Protein AF-A0A2A5W924-F1 (afdb_monomer_lite)

Secondary structure (DSSP, 8-state):
--------HHHHHHHHHHHHHHHHHHHHHHHHHHHHHHHH--HHHHHHHHHHHHHHHHHHHHTHHHHHHHHHHHHHHHHTT-HHHHHHHHHHHHHHHHHHHHH-

Structure (mmCIF, N/CA/C/O backbone):
data_AF-A0A2A5W924-F1
#
_entry.id   AF-A0A2A5W924-F1
#
loop_
_atom_site.group_PDB
_atom_site.id
_atom_site.type_symbol
_atom_site.label_atom_id
_atom_site.label_alt_id
_atom_site.label_comp_id
_atom_site.label_asym_id
_atom_site.label_entity_id
_atom_site.label_seq_id
_atom_site.pdbx_PDB_ins_code
_atom_site.Cartn_x
_atom_site.Cartn_y
_atom_site.Cartn_z
_atom_site.occupancy
_atom_site.B_iso_or_equiv
_atom_site.auth_seq_id
_atom_site.auth_comp_id
_atom_site.auth_asym_id
_atom_site.auth_atom_id
_atom_site.pdbx_PDB_model_num
ATOM 1 N N . MET A 1 1 ? -5.910 12.346 34.382 1.00 40.94 1 MET A N 1
ATOM 2 C CA . MET A 1 1 ? -5.361 10.998 3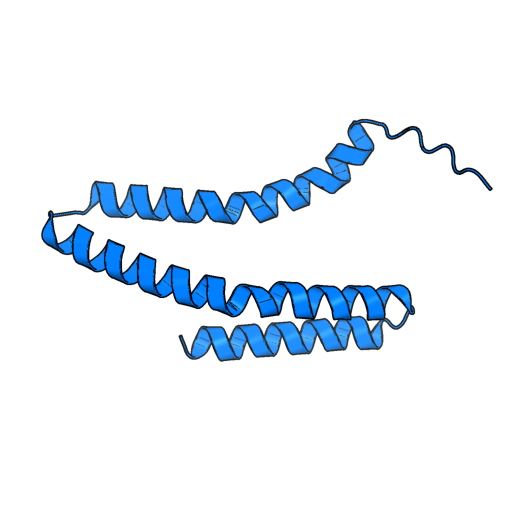4.635 1.00 40.94 1 MET A CA 1
ATOM 3 C C . MET A 1 1 ? -4.188 10.801 33.677 1.00 40.94 1 MET A C 1
ATOM 5 O O . MET A 1 1 ? -4.415 10.606 32.492 1.00 40.94 1 MET A O 1
ATOM 9 N N . LYS A 1 2 ? -2.953 11.047 34.141 1.00 45.25 2 LYS A N 1
ATOM 10 C CA . LYS A 1 2 ? -1.727 10.973 33.325 1.00 45.25 2 LYS A CA 1
ATOM 11 C C . LYS A 1 2 ? -1.332 9.502 33.193 1.00 45.25 2 LYS A C 1
ATOM 13 O O . LYS A 1 2 ? -1.042 8.878 34.206 1.00 45.25 2 LYS A O 1
ATOM 18 N N . ALA A 1 3 ? -1.366 8.956 31.981 1.00 49.19 3 ALA A N 1
ATOM 19 C CA . ALA A 1 3 ? -0.795 7.644 31.714 1.00 49.19 3 ALA A CA 1
ATOM 20 C C . ALA A 1 3 ? 0.715 7.815 31.512 1.00 49.19 3 ALA A C 1
ATOM 22 O O . ALA A 1 3 ? 1.149 8.409 30.527 1.00 49.19 3 ALA A O 1
ATOM 23 N N . ASP A 1 4 ? 1.486 7.343 32.484 1.00 55.06 4 ASP A N 1
ATOM 24 C CA . ASP A 1 4 ? 2.935 7.213 32.404 1.00 55.06 4 ASP A CA 1
ATOM 25 C C . ASP A 1 4 ? 3.262 6.002 31.517 1.00 55.06 4 ASP A C 1
ATOM 27 O O . ASP A 1 4 ? 3.349 4.867 31.981 1.00 55.06 4 ASP A O 1
ATOM 31 N N . TYR A 1 5 ? 3.319 6.220 30.201 1.00 59.44 5 TYR A N 1
ATOM 32 C CA . TYR A 1 5 ? 3.859 5.232 29.274 1.00 59.44 5 TYR A CA 1
ATOM 33 C C . TYR A 1 5 ? 5.360 5.478 29.165 1.00 59.44 5 TYR A C 1
ATOM 35 O O . TYR A 1 5 ? 5.795 6.354 28.415 1.00 59.44 5 TYR A O 1
ATOM 43 N N . SER A 1 6 ? 6.163 4.678 29.861 1.00 56.75 6 SER A N 1
ATOM 44 C CA . SER A 1 6 ? 7.563 4.494 29.494 1.00 56.75 6 SER A CA 1
ATOM 45 C C . SER A 1 6 ? 7.592 3.843 28.108 1.00 56.75 6 SER A C 1
ATOM 47 O O . SER A 1 6 ? 7.489 2.625 27.954 1.00 56.75 6 SER A O 1
ATOM 49 N N . VAL A 1 7 ? 7.638 4.672 27.060 1.00 67.62 7 VAL A N 1
ATOM 50 C CA . VAL A 1 7 ? 7.760 4.223 25.669 1.00 67.62 7 VAL A CA 1
ATOM 51 C C . VAL A 1 7 ? 9.114 3.533 25.535 1.00 67.62 7 VAL A C 1
ATOM 53 O O . VAL A 1 7 ? 10.131 4.145 25.231 1.00 67.62 7 VAL A O 1
ATOM 56 N N . THR A 1 8 ? 9.135 2.241 25.842 1.00 82.50 8 THR A N 1
ATOM 57 C CA . THR A 1 8 ? 10.319 1.400 25.715 1.00 82.50 8 THR A CA 1
ATOM 58 C C . THR A 1 8 ? 10.539 1.145 24.229 1.00 82.50 8 THR A C 1
ATOM 60 O O . THR A 1 8 ? 9.592 0.791 23.522 1.00 82.50 8 THR A O 1
ATOM 63 N N . TYR A 1 9 ? 11.776 1.307 23.751 1.00 83.75 9 TYR A N 1
ATOM 64 C CA . TYR A 1 9 ? 12.137 1.134 22.337 1.00 83.75 9 TYR A CA 1
ATOM 65 C C . TYR A 1 9 ? 11.618 -0.183 21.744 1.00 83.75 9 TYR A C 1
ATOM 67 O O . TYR A 1 9 ? 11.139 -0.193 20.615 1.00 83.75 9 TYR A O 1
ATOM 75 N N . THR A 1 10 ? 11.612 -1.262 22.530 1.00 84.19 10 THR A N 1
ATOM 76 C CA . THR A 1 10 ? 11.078 -2.575 22.142 1.00 84.19 10 THR A CA 1
ATOM 77 C C . THR A 1 10 ? 9.591 -2.529 21.777 1.00 84.19 10 THR A C 1
ATOM 79 O O . THR A 1 10 ? 9.197 -3.035 20.734 1.00 84.19 10 THR A O 1
ATOM 82 N N . HIS A 1 11 ? 8.760 -1.855 22.580 1.00 85.06 11 HIS A N 1
ATOM 83 C CA . HIS A 1 11 ? 7.320 -1.748 22.319 1.00 85.06 11 HIS A CA 1
ATOM 84 C C . HIS A 1 11 ? 7.017 -0.855 21.104 1.00 85.06 11 HIS A C 1
ATOM 86 O O . HIS A 1 11 ? 6.032 -1.065 20.394 1.00 85.06 11 HIS A O 1
ATOM 92 N N . LEU A 1 12 ? 7.868 0.144 20.849 1.00 86.75 12 LEU A N 1
ATOM 93 C CA . LEU A 1 12 ? 7.773 0.961 19.642 1.00 86.75 12 LEU A CA 1
ATOM 94 C C . LEU A 1 12 ? 8.165 0.149 18.399 1.00 86.75 12 LEU A C 1
ATOM 96 O O . LEU A 1 12 ? 7.463 0.203 17.390 1.00 86.75 12 LEU A O 1
ATOM 100 N N . PHE A 1 13 ? 9.242 -0.635 18.492 1.00 90.62 13 PHE A N 1
ATOM 101 C CA . PHE A 1 13 ? 9.736 -1.473 17.404 1.00 90.62 13 PHE A CA 1
ATOM 102 C C . PHE A 1 13 ? 8.731 -2.564 17.009 1.00 90.62 13 PHE A C 1
ATOM 104 O O . PHE A 1 13 ? 8.458 -2.715 15.820 1.00 90.62 13 PHE A O 1
ATOM 111 N N . ASP A 1 14 ? 8.093 -3.230 17.977 1.00 91.56 14 ASP A N 1
ATOM 112 C CA . ASP A 1 14 ? 7.066 -4.256 17.723 1.00 91.56 14 ASP A CA 1
ATOM 113 C C . ASP A 1 14 ? 5.896 -3.740 16.873 1.00 91.56 14 ASP A C 1
ATOM 115 O O . ASP A 1 14 ? 5.376 -4.446 16.008 1.00 91.56 14 ASP A O 1
ATOM 119 N N . LYS A 1 15 ? 5.481 -2.486 17.087 1.00 88.38 15 LYS A N 1
ATOM 120 C CA . LYS A 1 15 ? 4.408 -1.864 16.294 1.00 88.38 15 LYS A CA 1
ATOM 121 C C . LYS A 1 15 ? 4.910 -1.277 14.980 1.00 88.38 15 LYS A C 1
ATOM 123 O O . LYS A 1 15 ? 4.167 -1.263 14.000 1.00 88.38 15 LYS A O 1
ATOM 128 N N . ALA A 1 16 ? 6.139 -0.766 14.957 1.00 89.50 16 ALA A N 1
ATOM 129 C CA . ALA A 1 16 ? 6.709 -0.096 13.795 1.00 89.50 16 ALA A CA 1
ATOM 130 C C . ALA A 1 16 ? 7.192 -1.079 12.723 1.00 89.50 16 ALA A C 1
ATOM 132 O O . ALA A 1 16 ? 7.014 -0.801 11.541 1.00 89.50 16 ALA A O 1
ATOM 133 N N . TRP A 1 17 ? 7.759 -2.228 13.097 1.00 93.19 17 TRP A N 1
ATOM 134 C CA . TRP A 1 17 ? 8.338 -3.188 12.152 1.00 93.19 17 TRP A CA 1
ATOM 135 C C . TRP A 1 17 ? 7.365 -3.656 11.050 1.00 93.19 17 TRP A C 1
ATOM 137 O O . TRP A 1 17 ? 7.739 -3.576 9.878 1.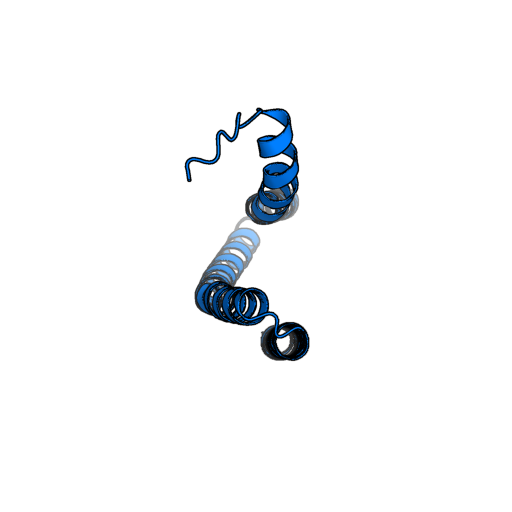00 93.19 17 TRP A O 1
ATOM 147 N N . PRO A 1 18 ? 6.104 -4.044 11.343 1.00 89.69 18 PRO A N 1
ATOM 148 C CA . PRO A 1 18 ? 5.136 -4.398 10.300 1.00 89.69 18 PRO A CA 1
ATOM 149 C C . PRO A 1 18 ? 4.838 -3.234 9.348 1.00 89.69 18 PRO A C 1
ATOM 151 O O . PRO A 1 18 ? 4.660 -3.431 8.148 1.00 89.69 18 PRO A O 1
ATOM 154 N N . ILE A 1 19 ? 4.808 -2.008 9.880 1.00 88.12 19 ILE A N 1
ATOM 155 C CA . ILE A 1 19 ? 4.568 -0.791 9.099 1.00 88.12 19 ILE A CA 1
ATOM 156 C C . ILE A 1 19 ? 5.775 -0.500 8.203 1.00 88.12 19 ILE A C 1
ATOM 158 O O . ILE A 1 19 ? 5.595 -0.170 7.033 1.00 88.12 19 ILE A O 1
ATOM 162 N N . ILE A 1 20 ? 6.995 -0.648 8.721 1.00 90.75 20 ILE A N 1
ATOM 163 C CA . ILE A 1 20 ? 8.237 -0.479 7.958 1.00 90.75 20 ILE A CA 1
ATOM 164 C C . ILE A 1 20 ? 8.281 -1.489 6.809 1.00 90.75 20 ILE A C 1
ATOM 166 O O . ILE A 1 20 ? 8.483 -1.083 5.669 1.00 90.75 20 ILE A O 1
ATOM 170 N N . LEU A 1 21 ? 8.010 -2.770 7.081 1.00 90.12 21 LEU A N 1
ATOM 171 C CA . LEU A 1 21 ? 7.928 -3.817 6.057 1.00 90.12 21 LEU A CA 1
ATOM 172 C C . LEU A 1 21 ? 6.897 -3.489 4.973 1.00 90.12 21 LEU A C 1
ATOM 174 O O . LEU A 1 21 ? 7.214 -3.562 3.789 1.00 90.12 21 LEU A O 1
ATOM 178 N N . ALA A 1 22 ? 5.686 -3.084 5.366 1.00 85.81 22 ALA A N 1
ATOM 179 C CA . ALA A 1 22 ? 4.632 -2.731 4.418 1.00 85.81 22 ALA A CA 1
ATOM 180 C C . ALA A 1 22 ? 5.015 -1.534 3.529 1.00 85.81 22 ALA A C 1
ATOM 182 O O . ALA A 1 22 ? 4.676 -1.504 2.348 1.00 85.81 22 ALA A O 1
ATOM 183 N N . ASN A 1 23 ? 5.736 -0.549 4.074 1.00 87.44 23 ASN A N 1
ATOM 184 C CA . ASN A 1 23 ? 6.201 0.603 3.297 1.00 87.44 23 ASN A CA 1
ATOM 185 C C . ASN A 1 23 ? 7.463 0.296 2.475 1.00 87.44 23 ASN A C 1
ATOM 187 O O . ASN A 1 23 ? 7.681 0.945 1.455 1.00 87.44 23 ASN A O 1
ATOM 191 N N . ALA A 1 24 ? 8.260 -0.706 2.858 1.00 88.81 24 ALA A N 1
ATOM 192 C CA . ALA A 1 24 ? 9.432 -1.148 2.102 1.00 88.81 24 ALA A CA 1
ATOM 193 C C . ALA A 1 24 ? 9.067 -1.815 0.764 1.00 88.81 24 ALA A C 1
ATOM 195 O O . ALA A 1 24 ? 9.890 -1.835 -0.150 1.00 88.81 24 ALA A O 1
ATOM 196 N N . SER A 1 25 ? 7.834 -2.306 0.598 1.00 83.81 25 SER A N 1
ATOM 197 C CA . SER A 1 25 ? 7.364 -2.878 -0.671 1.00 83.81 25 SER A CA 1
ATOM 198 C C . SER A 1 25 ? 7.407 -1.882 -1.836 1.00 83.81 25 SER A C 1
ATOM 200 O O . SER A 1 25 ? 7.668 -2.281 -2.966 1.00 83.81 25 SER A O 1
ATOM 202 N N . VAL A 1 26 ? 7.200 -0.588 -1.569 1.00 80.06 26 VAL A N 1
ATOM 203 C CA . VAL A 1 26 ? 7.203 0.465 -2.599 1.00 80.06 26 VAL A CA 1
ATOM 204 C C . VAL A 1 26 ? 8.590 0.649 -3.239 1.00 80.06 26 VAL A C 1
ATOM 206 O O . VAL A 1 26 ? 8.689 0.524 -4.458 1.00 80.06 26 VAL A O 1
ATOM 209 N N . PRO A 1 27 ? 9.678 0.902 -2.483 1.00 80.94 27 PRO A N 1
ATOM 210 C CA . PRO A 1 27 ? 11.012 1.000 -3.074 1.00 80.94 27 PRO A CA 1
ATOM 211 C C . PRO A 1 27 ? 11.526 -0.339 -3.624 1.00 80.94 27 PRO A C 1
ATOM 213 O O . PRO A 1 27 ? 12.278 -0.335 -4.595 1.00 80.94 27 PRO A O 1
ATOM 216 N N . LEU A 1 28 ? 11.112 -1.479 -3.055 1.00 85.19 28 LEU A N 1
ATOM 217 C CA . LEU A 1 28 ? 11.487 -2.798 -3.579 1.00 85.19 28 LEU A CA 1
ATOM 218 C C . LEU A 1 28 ? 10.916 -3.057 -4.977 1.00 85.19 28 LEU A C 1
ATOM 220 O O . LEU A 1 28 ? 11.627 -3.611 -5.810 1.00 85.19 28 LEU A O 1
ATOM 224 N N . LEU A 1 29 ? 9.680 -2.627 -5.251 1.00 80.19 29 LEU A N 1
ATOM 225 C CA . LEU A 1 29 ? 9.096 -2.689 -6.595 1.00 80.19 29 LEU A CA 1
ATOM 226 C C . LEU A 1 29 ? 9.964 -1.937 -7.613 1.00 80.19 29 LEU A C 1
ATOM 228 O O . LEU A 1 29 ? 10.413 -2.534 -8.585 1.00 80.19 29 LEU A O 1
ATOM 232 N N . GLY A 1 30 ? 10.310 -0.677 -7.332 1.00 76.38 30 GLY A N 1
ATOM 233 C CA . GLY A 1 30 ? 11.161 0.116 -8.230 1.00 76.38 30 GLY A CA 1
ATOM 234 C C . GLY A 1 30 ? 12.579 -0.447 -8.398 1.00 76.38 30 GLY A C 1
ATOM 235 O O . GLY A 1 30 ? 13.174 -0.340 -9.474 1.00 76.38 30 GLY A O 1
ATOM 236 N N . PHE A 1 31 ? 13.122 -1.087 -7.357 1.00 83.69 31 PHE A N 1
ATOM 237 C CA . PHE A 1 31 ? 14.399 -1.797 -7.444 1.00 83.69 31 PHE A CA 1
ATOM 238 C C . PHE A 1 31 ? 14.322 -2.988 -8.408 1.00 83.69 31 PHE A C 1
ATOM 240 O O . PHE A 1 31 ? 15.210 -3.150 -9.245 1.00 83.69 31 PHE A O 1
ATOM 247 N N . VAL A 1 32 ? 13.257 -3.789 -8.324 1.00 82.31 32 VAL A N 1
ATOM 248 C CA . VAL A 1 32 ? 13.031 -4.924 -9.229 1.00 82.31 32 VAL A CA 1
ATOM 249 C C . VAL A 1 32 ? 12.817 -4.441 -10.662 1.00 82.31 32 VAL A C 1
ATOM 251 O O . VAL A 1 32 ? 13.463 -4.976 -11.560 1.00 82.31 32 VAL A O 1
ATOM 254 N N . ASP A 1 33 ? 12.011 -3.397 -10.877 1.00 74.81 33 ASP A N 1
ATOM 255 C CA . ASP A 1 33 ? 11.786 -2.818 -12.209 1.00 74.81 33 ASP A CA 1
ATOM 256 C C . ASP A 1 33 ? 13.111 -2.389 -12.853 1.00 74.81 33 ASP A C 1
ATOM 258 O O . ASP A 1 33 ? 13.412 -2.747 -13.992 1.00 74.81 33 ASP A O 1
ATOM 262 N N . THR A 1 34 ? 13.959 -1.696 -12.089 1.00 74.88 34 THR A N 1
ATOM 263 C CA . THR A 1 34 ? 15.280 -1.248 -12.554 1.00 74.88 34 THR A CA 1
ATOM 264 C C . THR A 1 34 ? 16.216 -2.425 -12.843 1.00 74.88 34 THR A C 1
ATOM 266 O O . THR A 1 34 ? 16.917 -2.415 -13.854 1.00 74.88 34 THR A O 1
ATOM 269 N N . ALA A 1 35 ? 16.231 -3.450 -11.986 1.00 80.00 35 ALA A N 1
ATOM 270 C CA . ALA A 1 35 ? 17.079 -4.630 -12.160 1.00 80.00 35 ALA A CA 1
ATOM 271 C C . ALA A 1 35 ? 16.672 -5.466 -13.384 1.00 80.00 35 ALA A C 1
ATOM 273 O O . ALA A 1 35 ? 17.537 -5.940 -14.121 1.00 80.00 35 ALA A O 1
ATOM 274 N N . VAL A 1 36 ? 15.366 -5.622 -13.622 1.00 75.50 36 VAL A N 1
ATOM 275 C CA . VAL A 1 36 ? 14.830 -6.320 -14.797 1.00 75.50 36 VAL A CA 1
ATOM 276 C C . VAL A 1 36 ? 15.170 -5.526 -16.057 1.00 75.50 36 VAL A C 1
ATOM 278 O O . VAL A 1 36 ? 15.833 -6.047 -16.951 1.00 75.50 36 VAL A O 1
ATOM 281 N N . ILE A 1 37 ? 14.810 -4.245 -16.113 1.00 71.62 37 ILE A N 1
ATOM 282 C CA . ILE A 1 37 ? 15.041 -3.402 -17.294 1.00 71.62 37 ILE A CA 1
ATOM 283 C C . ILE A 1 37 ? 16.543 -3.275 -17.614 1.00 71.62 37 ILE A C 1
ATOM 285 O O . ILE A 1 37 ? 16.936 -3.346 -18.780 1.00 71.62 37 ILE A O 1
ATOM 289 N N . GLY A 1 38 ? 17.397 -3.155 -16.593 1.00 72.81 38 GLY A N 1
ATOM 290 C CA . GLY A 1 38 ? 18.849 -3.043 -16.753 1.00 72.81 38 GLY A CA 1
ATOM 291 C C . GLY A 1 38 ? 19.535 -4.297 -17.305 1.00 72.81 38 GLY A C 1
ATOM 292 O O . GLY A 1 38 ? 20.617 -4.183 -17.875 1.00 72.81 38 GLY A O 1
ATOM 293 N N . ASN A 1 39 ? 18.921 -5.479 -17.175 1.00 72.88 39 ASN A N 1
ATOM 294 C CA . ASN A 1 39 ? 19.488 -6.741 -17.660 1.00 72.88 39 ASN A CA 1
ATOM 295 C C . ASN A 1 39 ? 19.025 -7.120 -19.082 1.00 72.88 39 ASN A C 1
ATOM 297 O O . ASN A 1 39 ? 19.690 -7.915 -19.742 1.00 72.88 39 ASN A O 1
ATOM 301 N N . PHE A 1 40 ? 17.898 -6.576 -19.560 1.00 64.56 40 PHE A N 1
ATOM 302 C CA . PHE A 1 40 ? 17.261 -6.991 -20.823 1.00 64.56 40 PHE A CA 1
ATOM 303 C C . PHE A 1 40 ? 17.317 -5.954 -21.963 1.00 64.56 40 PHE A C 1
ATOM 305 O O . PHE A 1 40 ? 16.917 -6.272 -23.079 1.00 64.56 40 PHE A O 1
ATOM 312 N N . GLY A 1 41 ? 17.772 -4.721 -21.724 1.00 60.03 41 GLY A N 1
ATOM 313 C CA . GLY A 1 41 ? 17.458 -3.607 -22.623 1.00 60.03 41 GLY A CA 1
ATOM 314 C C . GLY A 1 41 ? 18.431 -3.322 -23.779 1.00 60.03 41 GLY A C 1
ATOM 315 O O . GLY A 1 41 ? 19.592 -2.972 -23.564 1.00 60.03 41 GLY A O 1
ATOM 316 N N . VAL A 1 42 ? 17.898 -3.323 -25.006 1.00 68.44 42 VAL A N 1
ATOM 317 C CA . VAL A 1 42 ? 18.333 -2.438 -26.106 1.00 68.44 42 VAL A CA 1
ATOM 318 C C . VAL A 1 42 ? 17.708 -1.053 -25.852 1.00 68.44 42 VAL A C 1
ATOM 320 O O . VAL A 1 42 ? 16.617 -0.967 -25.290 1.00 68.44 42 VAL A O 1
ATOM 323 N N . THR A 1 43 ? 18.375 0.051 -26.207 1.00 70.62 43 THR A N 1
ATOM 324 C CA . THR A 1 43 ? 18.004 1.420 -25.768 1.00 70.62 43 THR A CA 1
ATOM 325 C C . THR A 1 43 ? 16.554 1.834 -26.078 1.00 70.62 43 THR A C 1
ATOM 327 O O . THR A 1 43 ? 15.971 2.604 -25.317 1.00 70.62 43 THR A O 1
ATOM 330 N N . GLU A 1 44 ? 15.958 1.320 -27.156 1.00 77.06 44 GLU A N 1
ATOM 331 C CA . GLU A 1 44 ? 14.567 1.609 -27.545 1.00 77.06 44 GLU A CA 1
ATOM 332 C C . GLU A 1 44 ? 13.529 0.965 -26.609 1.00 77.06 44 GLU A C 1
ATOM 334 O O . GLU A 1 44 ? 12.599 1.643 -26.165 1.00 77.06 44 GLU A O 1
ATOM 339 N N . ASP A 1 45 ? 13.719 -0.303 -26.227 1.00 74.62 45 ASP A N 1
ATOM 340 C CA . ASP A 1 45 ? 12.787 -1.038 -25.358 1.00 74.62 45 ASP A CA 1
ATOM 341 C C . ASP A 1 45 ? 12.754 -0.455 -23.937 1.00 74.62 45 ASP A C 1
ATOM 343 O O . ASP A 1 45 ? 11.696 -0.359 -23.309 1.00 74.62 45 ASP A O 1
ATOM 347 N N . LEU A 1 46 ? 13.907 0.022 -23.454 1.00 75.69 46 LEU A N 1
ATOM 348 C CA . LEU A 1 46 ? 14.028 0.753 -22.188 1.00 75.69 46 LEU A CA 1
ATOM 349 C C . LEU A 1 46 ? 13.124 1.992 -22.151 1.00 75.69 46 LEU A C 1
ATOM 351 O O . LEU A 1 46 ? 12.475 2.249 -21.137 1.00 75.69 46 LEU A O 1
ATOM 355 N N . GLY A 1 47 ? 13.079 2.758 -23.246 1.00 78.62 47 GLY A N 1
ATOM 356 C CA . GLY A 1 47 ? 12.279 3.980 -23.336 1.00 78.62 47 GLY A CA 1
ATOM 357 C C . GLY A 1 47 ? 10.777 3.697 -23.286 1.00 78.62 47 GLY A C 1
ATOM 358 O O . GLY A 1 47 ? 10.047 4.363 -22.549 1.00 78.62 47 GLY A O 1
ATOM 359 N N . ALA A 1 48 ? 10.324 2.673 -24.014 1.00 81.69 48 ALA A N 1
ATOM 360 C CA . ALA A 1 48 ? 8.922 2.261 -24.025 1.00 81.69 48 ALA A CA 1
ATOM 361 C C . ALA A 1 48 ? 8.457 1.748 -22.650 1.00 81.69 48 ALA A C 1
ATOM 363 O O . ALA A 1 48 ? 7.408 2.171 -22.156 1.00 81.69 48 ALA A O 1
ATOM 364 N N . ILE A 1 49 ? 9.255 0.894 -21.996 1.00 77.62 49 ILE A N 1
ATOM 365 C CA . ILE A 1 49 ? 8.930 0.364 -20.663 1.00 77.62 49 ILE A CA 1
ATOM 366 C C . ILE A 1 49 ? 8.937 1.483 -19.617 1.00 77.62 49 ILE A C 1
ATOM 368 O O . ILE A 1 49 ? 8.006 1.569 -18.817 1.00 77.62 49 ILE A O 1
ATOM 372 N N . ALA A 1 50 ? 9.932 2.376 -19.638 1.00 78.56 50 ALA A N 1
ATOM 373 C CA . ALA A 1 50 ? 9.994 3.506 -18.711 1.00 78.56 50 ALA A CA 1
ATOM 374 C C . ALA A 1 50 ? 8.772 4.429 -18.849 1.00 78.56 50 ALA A C 1
ATOM 376 O O . ALA A 1 50 ? 8.209 4.873 -17.846 1.00 78.56 50 ALA A O 1
ATOM 377 N N . PHE A 1 51 ? 8.321 4.684 -20.080 1.00 84.88 51 PHE A N 1
ATOM 378 C CA . PHE A 1 51 ? 7.127 5.488 -20.331 1.00 84.88 51 PHE A CA 1
ATOM 379 C C . PHE A 1 51 ? 5.849 4.790 -19.843 1.00 84.88 51 PHE A C 1
ATOM 381 O O . PHE A 1 51 ? 5.015 5.416 -19.184 1.00 84.88 51 PHE A O 1
ATOM 388 N N . GLY A 1 52 ? 5.721 3.481 -20.087 1.00 84.88 52 GLY A N 1
ATOM 389 C CA . GLY A 1 52 ? 4.629 2.667 -19.549 1.00 84.88 52 GLY A CA 1
ATOM 390 C C . GLY A 1 52 ? 4.594 2.669 -18.017 1.00 84.88 52 GLY A C 1
ATOM 391 O O . GLY A 1 52 ? 3.542 2.907 -17.423 1.00 84.88 52 GLY A O 1
ATOM 392 N N . ALA A 1 53 ? 5.751 2.503 -17.371 1.00 81.06 53 ALA A N 1
ATOM 393 C CA . ALA A 1 53 ? 5.892 2.552 -15.916 1.00 81.06 53 ALA A CA 1
ATOM 394 C C . ALA A 1 53 ? 5.540 3.932 -15.334 1.00 81.06 53 ALA A C 1
ATOM 396 O O . ALA A 1 53 ? 4.948 4.013 -14.253 1.00 81.06 53 ALA A O 1
ATOM 397 N N . LEU A 1 54 ? 5.850 5.019 -16.051 1.00 84.88 54 LEU A N 1
ATOM 398 C CA . LEU A 1 54 ? 5.474 6.381 -15.663 1.00 84.88 54 LEU A CA 1
ATOM 399 C C . LEU A 1 54 ? 3.949 6.571 -15.690 1.00 84.88 54 LEU A C 1
ATOM 401 O O . LEU A 1 54 ? 3.378 7.074 -14.719 1.00 84.88 54 LEU A O 1
ATOM 405 N N . ILE A 1 55 ? 3.286 6.146 -16.772 1.00 89.25 55 ILE A N 1
ATOM 406 C CA . ILE A 1 55 ? 1.820 6.212 -16.896 1.00 89.25 55 ILE A CA 1
ATOM 407 C C . ILE A 1 55 ? 1.166 5.362 -15.807 1.00 89.25 55 ILE A C 1
ATOM 409 O O . ILE A 1 55 ? 0.277 5.845 -15.102 1.00 89.25 55 ILE A O 1
ATOM 413 N N . PHE A 1 56 ? 1.631 4.124 -15.628 1.00 84.12 56 PHE A N 1
ATOM 414 C CA . PHE A 1 56 ? 1.132 3.241 -14.580 1.00 84.12 56 PHE A CA 1
ATOM 415 C C . PHE A 1 56 ? 1.309 3.866 -13.194 1.00 84.12 56 PHE A C 1
ATOM 417 O O . PHE A 1 56 ? 0.353 3.916 -12.425 1.00 84.12 56 PHE A O 1
ATOM 424 N N . SER A 1 57 ? 2.489 4.419 -12.893 1.00 82.81 57 SER A N 1
ATOM 425 C CA . SER A 1 57 ? 2.749 5.113 -11.627 1.00 82.81 57 SER A CA 1
ATOM 426 C C . SER A 1 57 ? 1.794 6.278 -11.405 1.00 82.81 57 SER A C 1
ATOM 428 O O . SER A 1 57 ? 1.267 6.418 -10.303 1.00 82.81 57 SER A O 1
ATOM 430 N N . PHE A 1 58 ? 1.539 7.093 -12.432 1.00 86.19 58 PHE A N 1
ATOM 431 C CA . PHE A 1 58 ? 0.605 8.215 -12.347 1.00 86.19 58 PHE A CA 1
ATOM 432 C C . PHE A 1 58 ? -0.814 7.746 -12.005 1.00 86.19 58 PHE A C 1
ATOM 434 O O . PHE A 1 58 ? -1.432 8.265 -11.074 1.00 86.19 58 PHE A O 1
ATOM 441 N N . VAL A 1 59 ? -1.312 6.725 -12.707 1.00 87.69 59 VAL A N 1
ATOM 442 C CA . VAL A 1 59 ? -2.643 6.155 -12.462 1.00 87.69 59 VAL A CA 1
ATOM 443 C C . VAL A 1 59 ? -2.717 5.502 -11.079 1.00 87.69 59 VAL A C 1
ATOM 445 O O . VAL A 1 59 ? -3.649 5.773 -10.320 1.00 87.69 59 VAL A O 1
ATOM 448 N N . TYR A 1 60 ? -1.711 4.706 -10.709 1.00 82.81 60 TYR A N 1
ATOM 449 C CA . TYR A 1 60 ? -1.622 4.037 -9.411 1.00 82.81 60 TYR A CA 1
ATOM 450 C C . TYR A 1 60 ? -1.628 5.037 -8.246 1.00 82.81 60 TYR A C 1
ATOM 452 O O . TYR A 1 60 ? -2.408 4.888 -7.302 1.00 82.81 60 TYR A O 1
ATOM 460 N N . TRP A 1 61 ? -0.824 6.104 -8.325 1.00 82.44 61 TRP A N 1
ATOM 461 C CA . TRP A 1 61 ? -0.847 7.185 -7.332 1.00 82.44 61 TRP A CA 1
ATOM 462 C C . TRP A 1 61 ? -2.168 7.954 -7.334 1.00 82.44 61 TRP A C 1
ATOM 464 O O . TRP A 1 61 ? -2.632 8.368 -6.269 1.00 82.44 61 TRP A O 1
ATOM 474 N N . GLY A 1 62 ? -2.811 8.083 -8.497 1.00 85.81 62 GLY A N 1
ATOM 475 C CA . GLY A 1 62 ? -4.158 8.630 -8.636 1.00 85.81 62 GLY A CA 1
ATOM 476 C C . GLY A 1 62 ? -5.191 7.891 -7.784 1.00 85.81 62 GLY A C 1
ATOM 477 O O . GLY A 1 62 ? -6.058 8.531 -7.198 1.00 85.81 62 GLY A O 1
ATOM 478 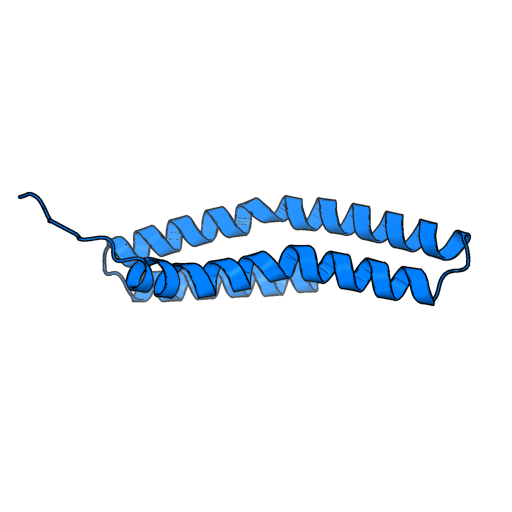N N . PHE A 1 63 ? -5.058 6.573 -7.608 1.00 84.81 63 PHE A N 1
ATOM 479 C CA . PHE A 1 63 ? -5.903 5.778 -6.706 1.00 84.81 63 PHE A CA 1
ATOM 480 C C . PHE A 1 63 ? -5.461 5.806 -5.232 1.00 84.81 63 PHE A C 1
ATOM 482 O O . PHE A 1 63 ? -6.127 5.218 -4.375 1.00 84.81 63 PHE A O 1
ATOM 489 N N . GLY A 1 64 ? -4.394 6.530 -4.881 1.00 83.81 64 GLY A N 1
ATOM 490 C CA . GLY A 1 64 ? -3.889 6.631 -3.507 1.00 83.81 64 GLY A CA 1
ATOM 491 C C . GLY A 1 64 ? -4.921 7.158 -2.498 1.00 83.81 64 GLY A C 1
ATOM 492 O O . GLY A 1 64 ? -4.894 6.769 -1.323 1.00 83.81 64 GLY A O 1
ATOM 493 N N . PHE A 1 65 ? -5.889 7.969 -2.950 1.00 81.81 65 PHE A N 1
ATOM 494 C CA . PHE A 1 65 ? -6.995 8.447 -2.107 1.00 81.81 65 PHE A CA 1
ATOM 495 C C . PHE A 1 65 ? -7.874 7.302 -1.592 1.00 81.81 65 PHE A C 1
ATOM 497 O O . PHE A 1 65 ? -8.409 7.395 -0.487 1.00 81.81 65 PHE A O 1
ATOM 504 N N . LEU A 1 66 ? -8.003 6.208 -2.350 1.00 83.81 66 LEU A N 1
ATOM 505 C CA . LEU A 1 66 ? -8.846 5.072 -1.988 1.00 83.81 66 LEU A CA 1
ATOM 506 C C . LEU A 1 66 ? -8.319 4.386 -0.723 1.00 83.81 66 LEU A C 1
ATOM 508 O O . LEU A 1 66 ? -9.090 4.000 0.160 1.00 83.81 66 LEU A O 1
ATOM 512 N N . ARG A 1 67 ? -6.989 4.318 -0.586 1.00 80.69 67 ARG A N 1
ATOM 513 C CA . ARG A 1 67 ? -6.325 3.819 0.622 1.00 80.69 67 ARG A CA 1
ATOM 514 C C . ARG A 1 67 ? -6.618 4.717 1.823 1.00 80.69 67 ARG A C 1
ATOM 516 O O . ARG A 1 67 ? -7.044 4.222 2.862 1.00 80.69 67 ARG A O 1
ATOM 523 N N . MET A 1 68 ? -6.431 6.033 1.700 1.00 80.44 68 MET A N 1
ATOM 524 C CA . MET A 1 68 ? -6.706 6.952 2.816 1.00 80.44 68 MET A CA 1
ATOM 525 C C . MET A 1 68 ? -8.196 6.981 3.195 1.00 80.44 68 MET A C 1
ATOM 527 O O . MET A 1 68 ? -8.517 6.940 4.384 1.00 80.44 68 MET A O 1
ATOM 531 N N . GLY A 1 69 ? -9.101 6.963 2.212 1.00 83.56 69 GLY A N 1
ATOM 532 C CA . GLY A 1 69 ? -10.548 6.947 2.437 1.00 83.56 69 GLY A CA 1
ATOM 533 C C . GLY A 1 69 ? -11.021 5.693 3.177 1.00 83.56 69 GLY A C 1
ATOM 534 O O . GLY A 1 69 ? -11.724 5.794 4.180 1.00 83.56 69 GLY A O 1
ATOM 535 N N . THR A 1 70 ? -10.583 4.506 2.750 1.00 87.31 70 THR A N 1
ATOM 536 C CA . THR A 1 70 ? -10.969 3.231 3.388 1.00 87.31 70 THR A CA 1
ATOM 537 C C . THR A 1 70 ? -10.411 3.082 4.804 1.00 87.31 70 THR A C 1
ATOM 539 O O . THR A 1 70 ? -11.126 2.626 5.699 1.00 87.31 70 THR A O 1
ATOM 542 N N . THR A 1 71 ? -9.173 3.530 5.042 1.00 87.94 71 THR A N 1
ATOM 543 C CA . THR A 1 71 ? -8.553 3.478 6.377 1.00 87.94 71 THR A CA 1
ATOM 544 C C . THR A 1 71 ? -9.300 4.368 7.379 1.00 87.94 71 THR A C 1
ATOM 546 O O . THR A 1 71 ? -9.484 3.971 8.530 1.00 87.94 71 THR A O 1
ATOM 549 N N . GLY A 1 72 ? -9.789 5.537 6.944 1.00 88.50 72 GLY A N 1
ATOM 550 C CA . GLY A 1 72 ? -10.605 6.432 7.771 1.00 88.50 72 GLY A CA 1
ATOM 551 C C . GLY A 1 72 ? -11.918 5.788 8.228 1.00 88.50 72 GLY A C 1
ATOM 552 O O . GLY A 1 72 ? -12.215 5.778 9.424 1.00 88.50 72 GLY A O 1
ATOM 553 N N . PHE A 1 73 ? -12.669 5.177 7.305 1.00 88.81 73 PHE A N 1
ATOM 554 C CA . PHE A 1 73 ? -13.907 4.462 7.643 1.00 88.81 73 PHE A CA 1
ATOM 555 C C . PHE A 1 73 ? -13.657 3.253 8.551 1.00 88.81 73 PHE A C 1
ATOM 557 O O . PHE A 1 73 ? -14.391 3.047 9.517 1.00 88.81 73 PHE A O 1
ATOM 564 N N . ALA A 1 74 ? -12.591 2.486 8.297 1.00 90.56 74 ALA A N 1
ATOM 565 C CA . ALA A 1 74 ? -12.214 1.359 9.147 1.00 90.56 74 ALA A CA 1
ATOM 566 C C . ALA A 1 74 ? -11.859 1.811 10.575 1.00 90.56 74 ALA A C 1
ATOM 568 O O . ALA A 1 74 ? -12.276 1.178 11.547 1.00 90.56 74 ALA A O 1
ATOM 569 N N . ALA A 1 75 ? -11.140 2.931 10.718 1.00 89.06 75 ALA A N 1
ATOM 570 C CA . ALA A 1 75 ? -10.801 3.505 12.018 1.00 89.06 75 ALA A CA 1
ATOM 571 C C . ALA A 1 75 ? -12.047 3.972 12.790 1.00 89.06 75 ALA A C 1
ATOM 573 O O . ALA A 1 75 ? -12.156 3.698 13.986 1.00 89.06 75 ALA A O 1
ATOM 574 N N . GLN A 1 76 ? -13.008 4.615 12.117 1.00 90.75 76 GLN A N 1
ATOM 575 C CA . GLN A 1 76 ? -14.274 5.045 12.728 1.00 90.75 76 GLN A CA 1
ATOM 576 C C . GLN A 1 76 ? -15.148 3.854 13.157 1.00 90.75 76 GLN A C 1
ATOM 578 O O . GLN A 1 76 ? -15.657 3.822 14.280 1.00 90.75 76 GLN A O 1
ATOM 583 N N . ALA A 1 77 ? -15.284 2.839 12.29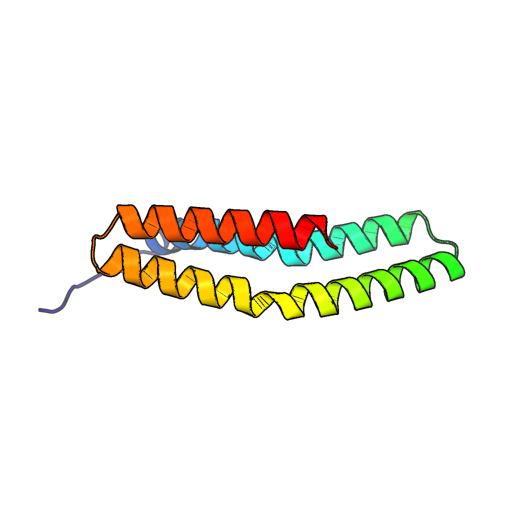8 1.00 90.50 77 ALA A N 1
ATOM 584 C CA . ALA A 1 77 ? -16.036 1.622 12.605 1.00 90.50 77 ALA A CA 1
ATOM 585 C C . ALA A 1 77 ? -15.440 0.874 13.809 1.00 90.50 77 ALA A C 1
ATOM 587 O O . ALA A 1 77 ? -16.162 0.480 14.725 1.00 90.50 77 ALA A O 1
ATOM 588 N N . ARG A 1 78 ? -14.107 0.762 13.860 1.00 91.50 78 ARG A N 1
ATOM 589 C CA . ARG A 1 78 ? -13.404 0.169 15.002 1.00 91.50 78 ARG A CA 1
ATOM 590 C C . ARG A 1 78 ? -13.557 1.011 16.272 1.00 91.50 78 ARG A C 1
ATOM 592 O O . ARG A 1 78 ? -13.797 0.459 17.339 1.00 91.50 78 ARG A O 1
ATOM 599 N N . GLY A 1 79 ? -13.447 2.337 16.165 1.00 91.12 79 GLY A N 1
ATOM 600 C CA . GLY A 1 79 ? -13.598 3.260 17.295 1.00 91.12 79 GLY A CA 1
ATOM 601 C C . GLY A 1 79 ? -15.002 3.262 17.912 1.00 91.12 79 GLY A C 1
ATOM 602 O O . GLY A 1 79 ? -15.139 3.515 19.104 1.00 91.12 79 GLY A O 1
ATOM 603 N N . SER A 1 80 ? -16.031 2.930 17.128 1.00 92.19 80 SER A N 1
ATOM 604 C CA . SER A 1 80 ? -17.419 2.783 17.598 1.00 92.19 80 SER A CA 1
ATOM 605 C C . SER A 1 80 ? -17.762 1.378 18.120 1.00 92.19 80 SER A C 1
ATOM 607 O O . SER A 1 80 ? -18.896 1.148 18.536 1.00 92.19 80 SER A O 1
ATOM 609 N N . GLY A 1 81 ? -16.814 0.430 18.106 1.00 90.75 81 GLY A N 1
ATOM 610 C CA . GLY A 1 81 ? -17.038 -0.958 18.531 1.00 90.75 81 GLY A CA 1
ATOM 611 C C . GLY A 1 81 ? -17.939 -1.770 17.590 1.00 90.75 81 GLY A C 1
ATOM 612 O O . GLY A 1 81 ? -18.428 -2.836 17.966 1.00 90.75 81 GLY A O 1
ATOM 613 N N . ASN A 1 82 ? -18.186 -1.284 16.369 1.00 92.69 82 ASN A N 1
ATOM 614 C CA . ASN A 1 82 ? -19.075 -1.933 15.410 1.00 92.69 82 ASN A CA 1
ATOM 615 C C . ASN A 1 82 ? -18.301 -2.882 14.481 1.00 92.69 82 ASN A C 1
ATOM 617 O O . ASN A 1 82 ? -17.994 -2.561 13.332 1.00 92.69 82 ASN A O 1
ATOM 621 N N . GLU A 1 83 ? -18.029 -4.092 14.970 1.00 91.06 83 GLU A N 1
ATOM 622 C CA . GLU A 1 83 ? -17.293 -5.129 14.226 1.00 91.06 83 GLU A CA 1
ATOM 623 C C . GLU A 1 83 ? -17.969 -5.544 12.906 1.00 91.06 83 GLU A C 1
ATOM 625 O O . GLU A 1 83 ? -17.299 -5.940 11.947 1.00 91.06 83 GLU A O 1
ATOM 630 N N . LYS A 1 84 ? -19.302 -5.430 12.812 1.00 93.25 84 LYS A N 1
ATOM 631 C CA . LYS A 1 84 ? -20.019 -5.689 11.552 1.00 93.25 84 LYS A CA 1
ATOM 632 C C . LYS A 1 84 ? -19.643 -4.658 10.491 1.00 93.25 84 LYS A C 1
ATOM 634 O O . LYS A 1 84 ? -19.391 -5.036 9.348 1.00 93.25 84 LYS A O 1
ATOM 639 N N . GLU A 1 85 ? -19.557 -3.388 10.876 1.00 91.69 85 GLU A N 1
ATOM 640 C CA . GLU A 1 85 ?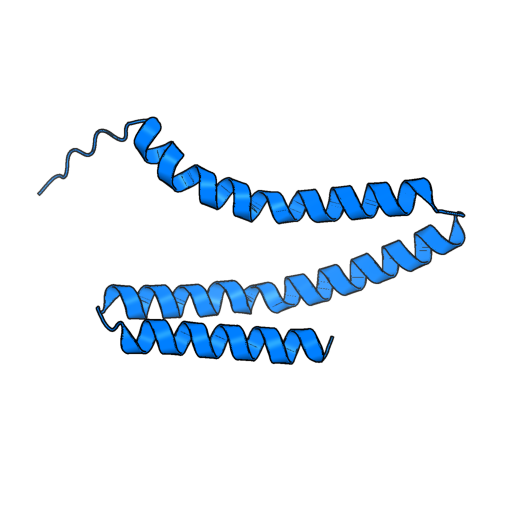 -19.176 -2.317 9.956 1.00 91.69 85 GLU A CA 1
ATOM 641 C C . GLU A 1 85 ? -17.701 -2.418 9.550 1.00 91.69 85 GLU A C 1
ATOM 643 O O . GLU A 1 85 ? -17.383 -2.225 8.381 1.00 91.69 85 GLU A O 1
ATOM 648 N N . VAL A 1 86 ? -16.804 -2.832 10.454 1.00 91.62 86 VAL A N 1
ATOM 649 C CA . VAL A 1 86 ? -15.392 -3.096 10.111 1.00 91.62 86 VAL A CA 1
ATOM 650 C C . VAL A 1 86 ? -15.284 -4.141 8.992 1.00 91.62 86 VAL A C 1
ATOM 652 O O . VAL A 1 86 ? -14.580 -3.929 8.000 1.00 91.62 86 VAL A O 1
ATOM 655 N N . ARG A 1 87 ? -16.027 -5.251 9.101 1.00 92.44 87 ARG A N 1
ATOM 656 C CA . ARG A 1 87 ? -16.064 -6.296 8.060 1.00 92.44 87 ARG A CA 1
ATOM 657 C C . ARG A 1 87 ? -16.702 -5.797 6.763 1.00 92.44 87 ARG A C 1
ATOM 659 O O . ARG A 1 87 ? -16.234 -6.161 5.686 1.00 92.44 87 ARG A O 1
ATOM 666 N N . ALA A 1 88 ? -17.735 -4.958 6.850 1.00 93.56 88 ALA A N 1
ATOM 667 C CA . ALA A 1 88 ? -18.369 -4.358 5.679 1.00 93.56 88 ALA A CA 1
ATOM 668 C C . ALA A 1 88 ? -17.413 -3.414 4.931 1.00 93.56 88 ALA A C 1
ATOM 670 O O . ALA A 1 88 ? -17.317 -3.491 3.705 1.00 93.56 88 ALA A O 1
ATOM 671 N N . VAL A 1 89 ? -16.660 -2.574 5.649 1.00 93.00 89 VAL A N 1
ATOM 672 C CA . VAL A 1 89 ? -15.627 -1.700 5.067 1.00 93.00 89 VAL A CA 1
ATOM 673 C C . VAL A 1 89 ? -14.546 -2.526 4.370 1.00 93.00 89 VAL A C 1
ATOM 675 O O . VAL A 1 89 ? -14.203 -2.217 3.229 1.00 93.00 89 VAL A O 1
ATOM 678 N N . LEU A 1 90 ? -14.066 -3.607 4.996 1.00 91.25 90 LEU A N 1
ATOM 679 C CA . LEU A 1 90 ? -13.098 -4.517 4.374 1.00 91.25 90 LEU A CA 1
ATOM 680 C C . LEU A 1 90 ? -13.648 -5.140 3.082 1.00 91.25 90 LEU A C 1
ATOM 682 O O . LEU A 1 90 ? -12.969 -5.125 2.059 1.00 91.25 90 LEU A O 1
ATOM 686 N N . GLY A 1 91 ? -14.885 -5.644 3.106 1.00 93.81 91 GLY A N 1
ATOM 687 C CA . GLY A 1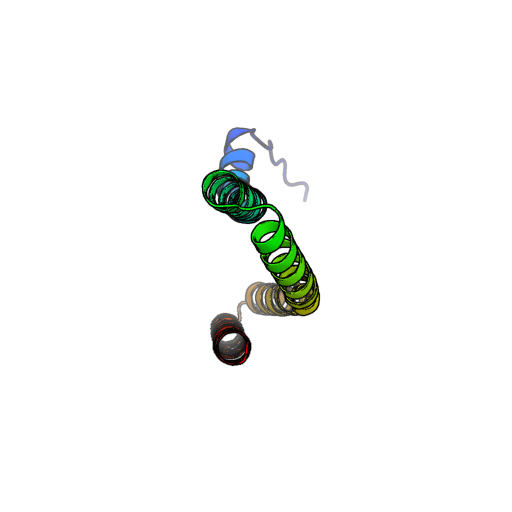 91 ? -15.527 -6.226 1.925 1.00 93.81 91 GLY A CA 1
ATOM 688 C C . GLY A 1 91 ? -15.668 -5.227 0.773 1.00 93.81 91 GLY A C 1
ATOM 689 O O . GLY A 1 91 ? -15.329 -5.548 -0.364 1.00 93.81 91 GLY A O 1
ATOM 690 N N . ARG A 1 92 ? -16.097 -3.991 1.063 1.00 93.50 92 ARG A N 1
ATOM 691 C CA . ARG A 1 92 ? -16.191 -2.909 0.065 1.00 93.50 92 ARG A CA 1
ATOM 692 C C . ARG A 1 92 ? -14.819 -2.552 -0.512 1.00 93.50 92 ARG A C 1
ATOM 694 O O . ARG A 1 92 ? -14.701 -2.388 -1.721 1.00 93.50 92 ARG A O 1
ATOM 701 N N . ALA A 1 93 ? -13.790 -2.468 0.333 1.00 91.69 93 ALA A N 1
ATOM 702 C CA . ALA A 1 93 ? -12.425 -2.178 -0.100 1.00 91.69 93 ALA A CA 1
ATOM 703 C C . ALA A 1 93 ? -11.864 -3.279 -1.017 1.00 91.69 93 ALA A C 1
ATOM 705 O O . ALA A 1 93 ? -11.288 -2.965 -2.055 1.00 91.69 93 ALA A O 1
ATOM 706 N N . LEU A 1 94 ? -12.083 -4.555 -0.678 1.00 92.12 94 LEU A N 1
ATOM 707 C CA . LEU A 1 94 ? -11.660 -5.690 -1.506 1.00 92.12 94 LEU A CA 1
ATOM 708 C C . LEU A 1 94 ? -12.401 -5.742 -2.847 1.00 92.12 94 LEU A C 1
ATOM 710 O O . LEU A 1 94 ? -11.769 -5.971 -3.874 1.00 92.12 94 LEU A O 1
ATOM 714 N N . LEU A 1 95 ? -13.714 -5.489 -2.857 1.00 94.25 95 LEU A N 1
ATOM 715 C CA . LEU A 1 95 ? -14.492 -5.417 -4.098 1.00 94.25 95 LEU A CA 1
ATOM 716 C C . LEU A 1 95 ? -14.001 -4.291 -5.010 1.00 94.25 95 LEU A C 1
ATOM 718 O O . LEU A 1 95 ? -13.810 -4.516 -6.202 1.00 94.25 95 LEU A O 1
ATOM 722 N N . LEU A 1 96 ? -13.756 -3.100 -4.457 1.00 91.44 96 LEU A N 1
ATOM 723 C CA . LEU A 1 96 ? -13.212 -1.979 -5.223 1.00 91.44 96 LEU A CA 1
ATOM 724 C C . LEU A 1 96 ? -11.824 -2.303 -5.781 1.00 91.44 96 LEU A C 1
ATOM 726 O O . LEU A 1 96 ? -11.581 -2.053 -6.957 1.00 91.44 96 LEU A O 1
ATOM 730 N N . ALA A 1 97 ? -10.945 -2.903 -4.975 1.00 89.44 97 ALA A N 1
ATOM 731 C CA . ALA A 1 97 ? -9.621 -3.321 -5.425 1.00 89.44 97 ALA A CA 1
ATOM 732 C C . ALA A 1 97 ? -9.697 -4.354 -6.563 1.00 89.44 97 ALA A C 1
ATOM 734 O O . ALA A 1 97 ? -8.997 -4.206 -7.560 1.00 89.44 97 ALA A O 1
ATOM 735 N N . ALA A 1 98 ? -10.571 -5.358 -6.449 1.00 92.69 98 ALA A N 1
ATOM 736 C CA . ALA A 1 98 ? -10.741 -6.382 -7.476 1.00 92.69 98 ALA A CA 1
ATOM 737 C C . ALA A 1 98 ? -11.302 -5.806 -8.783 1.00 92.69 98 ALA A C 1
ATOM 739 O O . ALA A 1 98 ? -10.781 -6.108 -9.853 1.00 92.69 98 ALA A O 1
ATOM 740 N N . VAL A 1 99 ? -12.330 -4.953 -8.711 1.00 94.31 99 VAL A N 1
ATOM 741 C CA . VAL A 1 99 ? -12.942 -4.344 -9.903 1.00 94.31 99 VAL A CA 1
ATOM 742 C C . VAL A 1 99 ? -11.966 -3.402 -10.596 1.00 94.31 99 VAL A C 1
ATOM 744 O O . VAL A 1 99 ? -11.750 -3.543 -11.793 1.00 94.31 99 VAL A O 1
ATOM 747 N N . LEU A 1 100 ? -11.351 -2.477 -9.854 1.00 89.81 100 LEU A N 1
ATOM 748 C CA . LEU A 1 100 ? -10.406 -1.514 -10.424 1.00 89.81 100 LEU A CA 1
ATOM 749 C C . LEU A 1 100 ? -9.155 -2.208 -10.968 1.00 89.81 100 LEU A C 1
ATOM 751 O O . LEU A 1 100 ? -8.713 -1.873 -12.058 1.00 89.81 100 LEU A O 1
ATOM 755 N N . GLY A 1 101 ? -8.623 -3.195 -10.242 1.00 87.75 101 GLY A N 1
ATOM 756 C CA . GLY A 1 101 ? -7.454 -3.960 -10.674 1.00 87.75 101 GLY A CA 1
ATOM 757 C C . GLY A 1 101 ? -7.715 -4.882 -11.866 1.00 87.75 101 GLY A C 1
ATOM 758 O O . GLY A 1 101 ? -6.778 -5.196 -12.578 1.00 87.75 101 GLY A O 1
ATOM 759 N N . SER A 1 102 ? -8.962 -5.306 -12.102 1.00 90.38 102 SER A N 1
ATOM 760 C CA . SER A 1 102 ? -9.318 -6.101 -13.292 1.00 90.38 102 SER A CA 1
ATOM 761 C C . SER A 1 102 ? -9.574 -5.241 -14.532 1.00 90.38 102 SER A C 1
ATOM 763 O O . SER A 1 102 ? -9.609 -5.766 -15.641 1.00 90.38 102 SER A O 1
ATOM 765 N N . LEU A 1 103 ? -9.851 -3.948 -14.343 1.00 87.25 103 LEU A N 1
ATOM 766 C CA . LEU A 1 103 ? -10.173 -3.010 -15.421 1.00 87.25 103 LEU A CA 1
ATOM 767 C C . LEU A 1 103 ? -8.928 -2.309 -15.983 1.00 87.25 103 LEU A C 1
ATOM 769 O O . LEU A 1 103 ? -9.011 -1.723 -17.062 1.00 87.25 103 LEU A O 1
ATOM 773 N N . LEU A 1 104 ? -7.831 -2.329 -15.218 1.00 80.94 104 LEU A N 1
ATOM 774 C CA . LEU A 1 104 ? -6.523 -1.775 -15.560 1.00 80.94 104 LEU A CA 1
ATOM 775 C C . LEU A 1 104 ? -5.635 -2.841 -16.208 1.00 80.94 104 LEU A C 1
ATOM 777 O O . LEU A 1 104 ? -4.908 -2.475 -17.155 1.00 80.94 104 LEU A O 1
#

pLDDT: mean 82.96, std 10.62, range [40.94, 94.31]

Sequence (104 aa):
MKADYSVTYTHLFDKAWPIILANASVPLLGFVDTAVIGNFGVTEDLGAIAFGALIFSFVYWGFGFLRMGTTGFAAQARGSGNEKEVRAVLGRALLLAAVLGSLL

Radius of gyration: 19.84 Å; chains: 1; bounding box: 40×18×62 Å

Organism: NCBI:txid1986256

Foldseek 3Di:
DDDPDPPDVVVVCVVCVVVCVVVVVVVVVVVVLCVVCVVDDDPVVSVVSVVVVVVVVVVVVVCVVLVVVLVVQLVVCVVVVNVVSNVVSVVVSVVVCVVVVVVD

InterPro domains:
  IPR002528 Multi antimicrobial extrusion protein [PF01554] (18-103)
  IPR044644 Multi antimicrobial extrusion protein DinF-like [PTHR42893] (12-103)